Protein AF-A0AAD7EB25-F1 (afdb_monomer_lite)

Radius of gyration: 20.71 Å; chains: 1; bounding box: 50×37×52 Å

Sequence (176 aa):
MRVINDGCKFIPTRGLDHTDLDGDSQQRSQGEQLFDLFLPAEADTCPHATVRNRPDGHITGDLFEEVKPGSIEDHVLTSCADLVRNCVIVGHYKPGIVLFVEPVTAKDSPEDEGRFKTAILNRISAFNARLILHERIESALQIVSVPLPRTREKGNIRRKDEHSVALKEIYASFQI

pLDDT: mean 78.98, std 16.09, range [37.56, 97.44]

Secondary structure (DSSP, 8-state):
-----TT-EEEE-SS--GGGS-HHHHHHHTTPPEEEEEEETTSTTSPPTTT-SBTTEEEEEEEEE------HHHHHHHHTTTTEEEEEEE-TTSSS-EEEEEESS---SHHHHHHHHHHHHHHHHHHHTTS-GGG---SGGGEEE------SSTT----SSTTHHHHHHHHHHS--

Structure (mmCIF, N/CA/C/O backbone):
data_AF-A0AAD7EB25-F1
#
_entry.id   AF-A0AAD7EB25-F1
#
loop_
_atom_site.group_PDB
_atom_site.id
_atom_site.type_symbol
_atom_site.label_atom_id
_atom_site.label_alt_id
_atom_site.label_comp_id
_atom_site.label_asym_id
_atom_site.label_entity_id
_atom_site.label_seq_id
_atom_site.pdbx_PDB_ins_code
_atom_site.Cartn_x
_atom_site.Cartn_y
_atom_site.Cartn_z
_atom_site.occupancy
_atom_site.B_iso_or_equiv
_atom_site.auth_seq_id
_atom_site.auth_comp_id
_atom_site.auth_asym_id
_atom_site.auth_atom_id
_atom_site.pdbx_PDB_model_num
ATOM 1 N N . MET A 1 1 ? 2.103 4.552 -10.441 1.00 42.31 1 MET A N 1
ATOM 2 C CA . MET A 1 1 ? 3.218 4.679 -11.403 1.00 42.31 1 MET A CA 1
ATOM 3 C C . MET A 1 1 ? 3.060 3.644 -12.516 1.00 42.31 1 MET A C 1
ATOM 5 O O . MET A 1 1 ? 3.034 2.464 -12.212 1.00 42.31 1 MET A O 1
ATOM 9 N N . ARG A 1 2 ? 2.887 4.090 -13.768 1.00 37.56 2 ARG A N 1
ATOM 10 C CA . ARG A 1 2 ? 3.368 3.468 -15.023 1.00 37.56 2 ARG A CA 1
ATOM 11 C C . ARG A 1 2 ? 3.066 4.468 -16.144 1.00 37.56 2 ARG A C 1
ATOM 13 O O . ARG A 1 2 ? 1.968 4.487 -16.684 1.00 37.56 2 ARG A O 1
ATOM 20 N N . VAL A 1 3 ? 4.042 5.307 -16.468 1.00 40.22 3 VAL A N 1
ATOM 21 C CA . VAL A 1 3 ? 4.197 5.792 -17.841 1.00 40.22 3 VAL A CA 1
ATOM 22 C C . VAL A 1 3 ? 5.630 5.461 -18.202 1.00 40.22 3 VAL A C 1
ATOM 24 O O . VAL A 1 3 ? 6.555 6.194 -17.875 1.00 40.22 3 VAL A O 1
ATOM 27 N N . ILE A 1 4 ? 5.804 4.274 -18.771 1.00 55.69 4 ILE A N 1
ATOM 28 C CA . ILE A 1 4 ? 7.016 3.957 -19.506 1.00 55.69 4 ILE A CA 1
ATOM 29 C C . ILE A 1 4 ? 6.758 4.531 -20.897 1.00 55.69 4 ILE A C 1
ATOM 31 O O . ILE A 1 4 ? 6.033 3.924 -21.684 1.00 55.69 4 ILE A O 1
ATOM 35 N N . ASN A 1 5 ? 7.221 5.755 -21.134 1.00 63.47 5 ASN A N 1
ATOM 36 C CA . ASN A 1 5 ? 7.160 6.368 -22.456 1.00 63.47 5 ASN A CA 1
ATOM 37 C C . ASN A 1 5 ? 8.422 5.998 -23.254 1.00 63.47 5 ASN A C 1
ATOM 39 O O . ASN A 1 5 ? 9.403 5.502 -22.696 1.00 63.47 5 ASN A O 1
ATOM 43 N N . ASP A 1 6 ? 8.369 6.207 -24.567 1.00 72.94 6 ASP A N 1
ATOM 44 C CA . ASP A 1 6 ? 9.531 6.165 -25.470 1.00 72.94 6 ASP A CA 1
ATOM 45 C C . ASP A 1 6 ? 10.150 4.774 -25.703 1.00 72.94 6 ASP A C 1
ATOM 47 O O . ASP A 1 6 ? 11.320 4.641 -26.044 1.00 72.94 6 ASP A O 1
ATOM 51 N N . GLY A 1 7 ? 9.361 3.703 -25.544 1.00 78.69 7 GLY A N 1
ATOM 52 C CA . GLY A 1 7 ? 9.783 2.337 -25.892 1.00 78.69 7 GLY A CA 1
ATOM 53 C C . GLY A 1 7 ? 10.719 1.668 -24.878 1.00 78.69 7 GLY A C 1
ATOM 54 O O . GLY A 1 7 ? 11.212 0.565 -25.134 1.00 78.69 7 GLY A O 1
ATOM 55 N N . CYS A 1 8 ? 10.940 2.300 -23.722 1.00 87.81 8 CYS A N 1
ATOM 56 C CA . CYS A 1 8 ? 11.622 1.673 -22.593 1.00 87.81 8 CYS A CA 1
ATOM 57 C C . CYS A 1 8 ? 10.872 0.399 -22.158 1.00 87.81 8 CYS A C 1
ATOM 59 O O . CYS A 1 8 ? 9.650 0.295 -22.298 1.00 87.81 8 CYS A O 1
ATOM 61 N N . LYS A 1 9 ? 11.590 -0.606 -21.650 1.00 88.50 9 LYS A N 1
ATOM 62 C CA . LYS A 1 9 ? 10.977 -1.879 -21.233 1.00 88.50 9 LYS A CA 1
ATOM 63 C C . LYS A 1 9 ? 11.765 -2.556 -20.125 1.00 88.50 9 LYS A C 1
ATOM 65 O O . LYS A 1 9 ? 12.989 -2.504 -20.111 1.00 88.50 9 LYS A O 1
ATOM 70 N N . PHE A 1 10 ? 11.054 -3.260 -19.254 1.00 88.69 10 PHE A N 1
ATOM 71 C CA . PHE A 1 10 ? 11.666 -4.211 -18.337 1.00 88.69 10 PHE A CA 1
ATOM 72 C C . PHE A 1 10 ? 11.985 -5.505 -19.093 1.00 88.69 10 PHE A C 1
ATOM 74 O O . PHE A 1 10 ? 11.106 -6.083 -19.738 1.00 88.69 10 PHE A O 1
ATOM 81 N N . ILE A 1 11 ? 13.242 -5.940 -19.055 1.00 88.38 11 ILE A N 1
ATOM 82 C CA . ILE A 1 11 ? 13.703 -7.197 -19.653 1.00 88.38 11 ILE A CA 1
ATOM 83 C C . ILE A 1 11 ? 14.048 -8.192 -18.542 1.00 88.38 11 ILE A C 1
ATOM 85 O O . ILE A 1 11 ? 14.703 -7.800 -17.581 1.00 88.38 11 ILE A O 1
ATOM 89 N N . PRO A 1 12 ? 13.639 -9.470 -18.635 1.00 85.94 12 PRO A N 1
ATOM 90 C CA . PRO A 1 12 ? 14.031 -10.466 -17.645 1.00 85.94 12 PRO A CA 1
ATOM 91 C C . PRO A 1 12 ? 15.552 -10.598 -17.587 1.00 85.94 12 PRO A C 1
ATOM 93 O O . PRO A 1 12 ? 16.201 -10.762 -18.629 1.00 85.94 12 PRO A O 1
ATOM 96 N N . THR A 1 13 ? 16.121 -10.577 -16.386 1.00 79.94 13 THR A N 1
ATOM 97 C CA . THR A 1 13 ? 17.528 -10.925 -16.204 1.00 79.94 13 THR A CA 1
ATOM 98 C C . THR A 1 13 ? 17.667 -12.435 -16.383 1.00 79.94 13 THR A C 1
ATOM 100 O O . THR A 1 13 ? 17.026 -13.240 -15.707 1.00 79.94 13 THR A O 1
ATOM 103 N N . ARG A 1 14 ? 18.450 -12.863 -17.377 1.00 63.41 14 ARG A N 1
ATOM 104 C CA . ARG A 1 14 ? 18.730 -14.291 -17.569 1.00 63.41 14 ARG A CA 1
ATOM 105 C C . ARG A 1 14 ? 19.810 -14.708 -16.575 1.00 63.41 14 ARG A C 1
ATOM 107 O O . ARG A 1 14 ? 20.945 -14.275 -16.725 1.00 63.41 14 ARG A O 1
ATOM 114 N N . GLY A 1 15 ? 19.463 -15.582 -15.631 1.00 56.44 15 GLY A N 1
ATOM 115 C CA . GLY A 1 15 ? 20.445 -16.341 -14.851 1.00 56.44 15 GLY A CA 1
ATOM 116 C C . GLY A 1 15 ? 21.190 -15.558 -13.773 1.00 56.44 15 GLY A C 1
ATOM 117 O O . GLY A 1 15 ? 22.355 -15.855 -13.539 1.00 56.44 15 GLY A O 1
ATOM 118 N N . LEU A 1 16 ? 20.544 -14.588 -13.122 1.00 56.62 16 LEU A N 1
ATOM 119 C CA . LEU A 1 16 ? 21.055 -14.125 -11.833 1.00 56.62 16 LEU A CA 1
ATOM 120 C C . LEU A 1 16 ? 20.812 -15.218 -10.800 1.00 56.62 16 LEU A C 1
ATOM 122 O O . LEU A 1 16 ? 19.672 -15.647 -10.609 1.00 56.62 16 LEU A O 1
ATOM 126 N N . ASP A 1 17 ? 21.888 -15.680 -10.171 1.00 57.34 17 ASP A N 1
ATOM 127 C CA . ASP A 1 17 ? 21.773 -16.526 -8.998 1.00 57.34 17 ASP A CA 1
ATOM 128 C C . ASP A 1 17 ? 21.304 -15.642 -7.841 1.00 57.34 17 ASP A C 1
ATOM 130 O O . ASP A 1 17 ? 21.945 -14.645 -7.504 1.00 57.34 17 ASP A O 1
ATOM 134 N N . HIS A 1 18 ? 20.167 -15.979 -7.232 1.00 58.66 18 HIS A N 1
ATOM 135 C CA . HIS A 1 18 ? 19.672 -15.245 -6.069 1.00 58.66 18 HIS A CA 1
ATOM 136 C C . HIS A 1 18 ? 20.695 -15.261 -4.919 1.00 58.66 18 HIS A C 1
ATOM 138 O O . HIS A 1 18 ? 20.607 -14.414 -4.035 1.00 58.66 18 HIS A O 1
ATOM 144 N N . THR A 1 19 ? 21.686 -16.164 -4.937 1.00 57.75 19 THR A N 1
ATOM 145 C CA . THR A 1 19 ? 22.793 -16.177 -3.970 1.00 57.75 19 THR A CA 1
ATOM 146 C C . THR A 1 19 ? 23.747 -14.989 -4.081 1.00 57.75 19 THR A C 1
ATOM 148 O O . THR A 1 19 ? 24.424 -14.694 -3.100 1.00 57.75 19 THR A O 1
ATOM 151 N N . ASP A 1 20 ? 23.802 -14.305 -5.230 1.00 60.56 20 ASP A N 1
ATOM 152 C CA . ASP A 1 20 ? 24.644 -13.113 -5.425 1.00 60.56 20 ASP A CA 1
ATOM 153 C C . ASP A 1 20 ? 24.009 -11.842 -4.830 1.00 60.56 20 ASP A C 1
ATOM 155 O O . ASP A 1 20 ? 24.654 -10.796 -4.735 1.00 60.56 20 ASP A O 1
ATOM 159 N N . LEU A 1 21 ? 22.742 -11.924 -4.412 1.00 61.75 21 LEU A N 1
ATOM 160 C CA . LEU A 1 21 ? 22.049 -10.855 -3.699 1.00 61.75 21 LEU A CA 1
ATOM 161 C C . LEU A 1 21 ? 22.504 -10.808 -2.236 1.00 61.75 21 LEU A C 1
ATOM 163 O O . LEU A 1 21 ? 22.790 -11.841 -1.627 1.00 61.75 21 LEU A O 1
ATOM 167 N N . ASP A 1 22 ? 22.506 -9.618 -1.637 1.00 63.06 22 ASP A N 1
ATOM 168 C CA . ASP A 1 22 ? 22.699 -9.498 -0.194 1.00 63.06 22 ASP A CA 1
ATOM 169 C C . ASP A 1 22 ? 21.523 -10.129 0.579 1.00 63.06 22 ASP A C 1
ATOM 171 O O . ASP A 1 22 ? 20.411 -10.292 0.068 1.00 63.06 22 ASP A O 1
ATOM 175 N N . GLY A 1 23 ? 21.771 -10.532 1.829 1.00 59.91 23 GLY A N 1
ATOM 176 C CA . GLY A 1 23 ? 20.799 -11.310 2.610 1.00 59.91 23 GLY A CA 1
ATOM 177 C C . GLY A 1 23 ? 19.439 -10.619 2.781 1.00 59.91 23 GLY A C 1
ATOM 178 O O . GLY A 1 23 ? 18.410 -11.292 2.803 1.00 59.91 23 GLY A O 1
ATOM 179 N N . ASP A 1 24 ? 19.417 -9.283 2.836 1.00 58.34 24 ASP A N 1
ATOM 180 C CA . ASP A 1 24 ? 18.177 -8.507 2.955 1.00 58.34 24 ASP A CA 1
ATOM 181 C C . ASP A 1 24 ? 17.375 -8.514 1.634 1.00 58.34 24 ASP A C 1
ATOM 183 O O . ASP A 1 24 ? 16.148 -8.647 1.650 1.00 58.34 24 ASP A O 1
ATOM 187 N N . SER A 1 25 ? 18.044 -8.474 0.474 1.00 61.97 25 SER A N 1
ATOM 188 C CA . SER A 1 25 ? 17.390 -8.583 -0.842 1.00 61.97 25 SER A CA 1
ATOM 189 C C . SER A 1 25 ? 16.938 -10.009 -1.166 1.00 61.97 25 SER A C 1
ATOM 191 O O . SER A 1 25 ? 15.892 -10.195 -1.793 1.00 61.97 25 SER A O 1
ATOM 193 N N . GLN A 1 26 ? 17.659 -11.035 -0.701 1.00 59.09 26 GLN A N 1
ATOM 194 C CA . GLN A 1 26 ? 17.219 -12.434 -0.814 1.00 59.09 26 GLN A CA 1
ATOM 195 C C . GLN A 1 26 ? 15.891 -12.663 -0.087 1.00 59.09 26 GLN A C 1
ATOM 197 O O . GLN A 1 26 ? 14.973 -13.283 -0.622 1.00 59.09 26 GLN A O 1
ATOM 202 N N . GLN A 1 27 ? 15.766 -12.117 1.124 1.00 59.47 27 GLN A N 1
ATOM 203 C CA . GLN A 1 27 ? 14.573 -12.286 1.947 1.00 59.47 27 GLN A CA 1
ATOM 204 C C . GLN A 1 27 ? 13.361 -11.523 1.388 1.00 59.47 27 GLN A C 1
ATOM 206 O O . GLN A 1 27 ? 12.226 -11.988 1.518 1.00 59.47 27 GLN A O 1
ATOM 211 N N . ARG A 1 28 ? 13.593 -10.379 0.731 1.00 58.19 28 ARG A N 1
ATOM 212 C CA . ARG A 1 28 ? 12.542 -9.584 0.075 1.00 58.19 28 ARG A CA 1
ATOM 213 C C . ARG A 1 28 ? 12.082 -10.175 -1.254 1.00 58.19 28 ARG A C 1
ATOM 215 O O . ARG A 1 28 ? 10.879 -10.189 -1.492 1.00 58.19 28 ARG A O 1
ATOM 222 N N . SER A 1 29 ? 13.008 -10.690 -2.063 1.00 57.12 29 SER A N 1
ATOM 223 C CA . SER A 1 29 ? 12.712 -11.135 -3.431 1.00 57.12 29 SER A CA 1
ATOM 224 C C . SER A 1 29 ? 11.955 -12.460 -3.523 1.00 57.12 29 SER A C 1
ATOM 226 O O . SER A 1 29 ? 11.485 -12.779 -4.603 1.00 57.12 29 SER A O 1
ATOM 228 N N . GLN A 1 30 ? 11.826 -13.248 -2.442 1.00 59.06 30 GLN A N 1
ATOM 229 C CA . GLN A 1 30 ? 11.100 -14.540 -2.382 1.00 59.06 30 GLN A CA 1
ATOM 230 C C . GLN A 1 30 ? 11.317 -15.507 -3.578 1.00 59.06 30 GLN A C 1
ATOM 232 O O . GLN A 1 30 ? 10.514 -16.415 -3.787 1.00 59.06 30 GLN A O 1
ATOM 237 N N . GLY A 1 31 ? 12.392 -15.352 -4.361 1.00 57.91 31 GLY A N 1
ATOM 238 C CA . GLY A 1 31 ? 12.603 -16.096 -5.609 1.00 57.91 31 GLY A CA 1
ATOM 239 C C . GLY A 1 31 ? 11.710 -15.672 -6.789 1.00 57.91 31 GLY A C 1
ATOM 240 O O . GLY A 1 31 ? 11.470 -16.479 -7.687 1.00 57.91 31 GLY A O 1
ATOM 241 N N . GLU A 1 32 ? 11.175 -14.448 -6.799 1.00 67.06 32 GLU A N 1
ATOM 242 C CA . GLU A 1 32 ? 10.438 -13.882 -7.933 1.00 67.06 32 GLU A CA 1
ATOM 243 C C . GLU A 1 32 ? 11.386 -13.464 -9.079 1.00 67.06 32 GLU A C 1
ATOM 245 O O . GLU A 1 32 ? 12.568 -13.177 -8.879 1.00 67.06 32 GLU A O 1
ATOM 250 N N . GLN A 1 33 ? 10.865 -13.450 -10.313 1.00 77.75 33 GLN A N 1
ATOM 251 C CA . GLN A 1 33 ? 11.625 -13.067 -11.508 1.00 77.75 33 GLN A CA 1
ATOM 252 C C . GLN A 1 33 ? 12.100 -11.612 -11.396 1.00 77.75 33 GLN A C 1
ATOM 254 O O . GLN A 1 33 ? 11.286 -10.694 -11.295 1.00 77.75 33 GLN A O 1
ATOM 259 N N . LEU A 1 34 ? 13.415 -11.409 -11.497 1.00 81.69 34 LEU A N 1
ATOM 260 C CA . LEU A 1 34 ? 14.022 -10.083 -11.578 1.00 81.69 34 LEU A CA 1
ATOM 261 C C . LEU A 1 34 ? 14.077 -9.576 -13.025 1.00 81.69 34 LEU A C 1
ATOM 263 O O . LEU A 1 34 ? 14.174 -10.342 -13.990 1.00 81.69 34 LEU A O 1
ATOM 267 N N . PHE A 1 35 ? 14.037 -8.263 -13.171 1.00 85.50 35 PHE A N 1
ATOM 268 C CA . PHE A 1 35 ? 14.056 -7.539 -14.430 1.00 85.50 35 PHE A CA 1
ATOM 269 C C . PHE A 1 35 ? 15.111 -6.435 -14.383 1.00 85.50 35 PHE A C 1
ATOM 271 O O . PHE A 1 35 ? 15.443 -5.937 -13.317 1.00 85.50 35 PHE A O 1
ATOM 278 N N . ASP A 1 36 ? 15.600 -6.021 -15.543 1.00 89.19 36 ASP A N 1
ATOM 279 C CA . ASP A 1 36 ? 16.438 -4.831 -15.715 1.00 89.19 36 ASP A CA 1
ATOM 280 C C . ASP A 1 36 ? 15.710 -3.843 -16.634 1.00 89.19 36 ASP A C 1
ATOM 282 O O . ASP A 1 36 ? 14.868 -4.247 -17.448 1.00 89.19 36 ASP A O 1
ATOM 286 N N . LEU A 1 37 ? 16.007 -2.551 -16.520 1.00 90.31 37 LEU A N 1
ATOM 287 C CA . LEU A 1 37 ? 15.414 -1.525 -17.367 1.00 90.31 37 LEU A CA 1
ATOM 288 C C . LEU A 1 37 ? 16.253 -1.333 -18.635 1.00 90.31 37 LEU A C 1
ATOM 290 O O . LEU A 1 37 ? 17.416 -0.933 -18.603 1.00 90.31 37 LEU A O 1
ATOM 294 N N . PHE A 1 38 ? 15.628 -1.580 -19.782 1.00 91.38 38 PHE A N 1
ATOM 295 C CA . PHE A 1 38 ? 16.181 -1.266 -21.091 1.00 91.38 38 PHE A CA 1
ATOM 296 C C . PHE A 1 38 ? 15.676 0.092 -21.585 1.00 91.38 38 PHE A C 1
ATOM 298 O O . PHE A 1 38 ? 14.466 0.306 -21.710 1.00 91.38 38 PHE A O 1
ATOM 305 N N . LEU A 1 39 ? 16.623 0.960 -21.935 1.00 92.31 39 LEU A N 1
ATOM 306 C CA . LEU A 1 39 ? 16.424 2.269 -22.548 1.00 92.31 39 LEU A CA 1
ATOM 307 C C . LEU A 1 39 ? 16.828 2.183 -24.034 1.00 92.31 39 LEU A C 1
ATOM 309 O O . LEU A 1 39 ? 18.024 2.036 -24.308 1.00 92.31 39 LEU A O 1
ATOM 313 N N . PRO A 1 40 ? 15.896 2.241 -25.005 1.00 92.44 40 PRO A N 1
ATOM 314 C CA . PRO A 1 40 ? 16.241 2.149 -26.424 1.00 92.44 40 PRO A CA 1
ATOM 315 C C . PRO A 1 40 ? 17.101 3.334 -26.863 1.00 92.44 40 PRO A C 1
ATOM 317 O O . PRO A 1 40 ? 17.045 4.407 -26.269 1.00 92.44 40 PRO A O 1
ATOM 320 N N . ALA A 1 41 ? 17.907 3.143 -27.905 1.00 92.75 41 ALA A N 1
ATOM 321 C CA . ALA A 1 41 ? 18.841 4.145 -28.415 1.00 92.75 41 ALA A CA 1
ATOM 322 C C . ALA A 1 41 ? 18.183 5.490 -28.782 1.00 92.75 41 ALA A C 1
ATOM 324 O O . ALA A 1 41 ? 18.851 6.529 -28.737 1.00 92.75 41 ALA A O 1
ATOM 325 N N . GLU A 1 42 ? 16.906 5.439 -29.145 1.00 90.75 42 GLU A N 1
ATOM 326 C CA . GLU A 1 42 ? 16.060 6.539 -29.590 1.00 90.75 42 GLU A CA 1
ATOM 327 C C . GLU A 1 42 ? 15.311 7.230 -28.444 1.00 90.75 42 GLU A C 1
ATOM 329 O O . GLU A 1 42 ? 14.710 8.274 -28.677 1.00 90.75 42 GLU A O 1
ATOM 334 N N . ALA A 1 43 ? 15.321 6.675 -27.225 1.00 88.94 43 ALA A N 1
ATOM 335 C CA . ALA A 1 43 ? 14.692 7.333 -26.082 1.00 88.94 43 ALA A CA 1
ATOM 336 C C . ALA A 1 43 ? 15.489 8.575 -25.666 1.00 88.94 43 ALA A C 1
ATOM 338 O O . ALA A 1 43 ? 16.716 8.524 -25.546 1.00 88.94 43 ALA A O 1
ATOM 339 N N . ASP A 1 44 ? 14.776 9.654 -25.338 1.00 86.00 44 ASP A N 1
ATOM 340 C CA . ASP A 1 44 ? 15.359 10.916 -24.862 1.00 86.00 44 ASP A CA 1
ATOM 341 C C . ASP A 1 44 ? 16.194 10.735 -23.582 1.00 86.00 44 ASP A C 1
ATOM 343 O O . ASP A 1 44 ? 17.131 11.485 -23.313 1.00 86.00 44 ASP A O 1
ATOM 347 N N . THR A 1 45 ? 15.866 9.714 -22.789 1.00 84.31 45 THR A N 1
ATOM 348 C CA . THR A 1 45 ? 16.549 9.363 -21.538 1.00 84.31 45 THR A CA 1
ATOM 349 C C . THR A 1 45 ? 17.710 8.386 -21.728 1.00 84.31 45 THR A C 1
ATOM 351 O O . THR A 1 45 ? 18.386 8.046 -20.756 1.00 84.31 45 THR A O 1
ATOM 354 N N . CYS A 1 46 ? 17.970 7.918 -22.954 1.00 89.88 46 CYS A N 1
ATOM 355 C CA . CYS A 1 46 ? 19.038 6.963 -23.207 1.00 89.88 46 CYS A CA 1
ATOM 356 C C . CYS A 1 46 ? 20.415 7.645 -23.108 1.00 89.88 46 CYS A C 1
ATOM 358 O O . CYS A 1 46 ? 20.643 8.652 -23.787 1.00 89.88 46 CYS A O 1
ATOM 360 N N . PRO A 1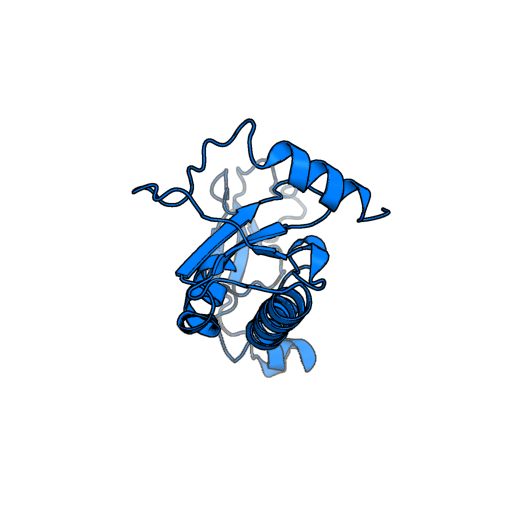 47 ? 21.372 7.095 -22.331 1.00 91.69 47 PRO A N 1
ATOM 361 C CA . PRO A 1 47 ? 22.724 7.642 -22.211 1.00 91.69 47 PRO A CA 1
ATOM 362 C C . PRO A 1 47 ? 23.399 7.872 -23.569 1.00 91.69 47 PRO A C 1
ATOM 364 O O . PRO A 1 47 ? 23.047 7.232 -24.556 1.00 91.69 47 PRO A O 1
ATOM 367 N N . HIS A 1 48 ? 24.401 8.750 -23.647 1.00 92.75 48 HIS A N 1
ATOM 368 C CA . HIS A 1 48 ? 25.111 9.008 -24.907 1.00 92.75 48 HIS A CA 1
ATOM 369 C C . HIS A 1 48 ? 25.746 7.727 -25.485 1.00 92.75 48 HIS A C 1
ATOM 371 O O . HIS A 1 48 ? 26.201 6.864 -24.736 1.00 92.75 48 HIS A O 1
ATOM 377 N N . ALA A 1 49 ? 25.841 7.618 -26.815 1.00 91.62 49 ALA A N 1
ATOM 378 C CA . ALA A 1 49 ? 26.303 6.410 -27.512 1.00 91.62 49 ALA A CA 1
ATOM 379 C C . ALA A 1 49 ? 27.663 5.865 -27.027 1.00 91.62 49 ALA A C 1
ATOM 381 O O . ALA A 1 49 ? 27.899 4.665 -27.082 1.00 91.62 49 ALA A O 1
ATOM 382 N N . THR A 1 50 ? 28.539 6.726 -26.505 1.00 93.44 50 THR A N 1
ATOM 383 C CA . THR A 1 50 ? 29.860 6.352 -25.965 1.00 93.44 50 THR A CA 1
ATOM 384 C C . THR A 1 50 ? 29.815 5.623 -24.622 1.00 93.44 50 THR A C 1
ATOM 386 O O . THR A 1 50 ? 30.806 5.009 -24.246 1.00 93.44 50 THR A O 1
ATOM 389 N N . VAL A 1 51 ? 28.710 5.723 -23.882 1.00 91.81 51 VAL A N 1
ATOM 390 C CA . VAL A 1 51 ? 28.521 5.088 -22.563 1.00 91.81 51 VAL A CA 1
ATOM 391 C C . VAL A 1 51 ? 27.410 4.033 -22.580 1.00 91.81 51 VAL A C 1
ATOM 393 O O . VAL A 1 51 ? 27.114 3.411 -21.560 1.00 91.81 51 VAL A O 1
ATOM 396 N N . ARG A 1 52 ? 26.785 3.802 -23.742 1.00 92.19 52 ARG A N 1
ATOM 397 C CA . ARG A 1 52 ? 25.829 2.710 -23.927 1.00 92.19 52 ARG A CA 1
ATOM 398 C C . ARG A 1 52 ? 26.559 1.373 -23.848 1.00 92.19 52 ARG A C 1
ATOM 400 O O . ARG A 1 52 ? 27.618 1.203 -24.442 1.00 92.19 52 ARG A O 1
ATOM 407 N N . ASN A 1 53 ? 25.969 0.407 -23.150 1.00 91.88 53 ASN A N 1
ATOM 408 C CA . ASN A 1 53 ? 26.496 -0.957 -23.097 1.00 91.88 53 ASN A CA 1
ATOM 409 C C . ASN A 1 53 ? 25.973 -1.828 -24.250 1.00 91.88 53 ASN A C 1
ATOM 411 O O . ASN A 1 53 ? 26.332 -3.002 -24.340 1.00 91.88 53 ASN A O 1
ATOM 415 N N . ARG A 1 54 ? 25.137 -1.268 -25.139 1.00 89.75 54 ARG A N 1
ATOM 416 C CA . ARG A 1 54 ? 24.611 -1.951 -26.319 1.00 89.75 54 ARG A CA 1
ATOM 417 C C . ARG A 1 54 ? 24.472 -1.008 -27.523 1.00 89.75 54 ARG A C 1
ATOM 419 O O . ARG A 1 54 ? 24.328 0.201 -27.350 1.00 89.75 54 ARG A O 1
ATOM 426 N N . PRO A 1 55 ? 24.461 -1.545 -28.755 1.00 89.44 55 PRO A N 1
ATOM 427 C CA . PRO A 1 55 ? 24.217 -0.747 -29.958 1.00 89.44 55 PRO A CA 1
ATOM 428 C C . PRO A 1 55 ? 22.772 -0.237 -30.051 1.00 89.44 55 PRO A C 1
ATOM 430 O O . PRO A 1 55 ? 22.533 0.854 -30.554 1.00 89.44 55 PRO A O 1
ATOM 433 N N . ASP A 1 56 ? 21.818 -1.037 -29.567 1.00 92.06 56 ASP A N 1
ATOM 434 C CA . ASP A 1 56 ? 20.374 -0.790 -29.632 1.00 92.06 56 ASP A CA 1
ATOM 435 C C . ASP A 1 56 ? 19.837 0.012 -28.435 1.00 92.06 56 ASP A C 1
ATOM 437 O O . ASP A 1 56 ? 18.644 0.303 -28.376 1.00 92.06 56 ASP A O 1
ATOM 441 N N . GLY A 1 57 ? 20.692 0.384 -27.480 1.00 93.00 57 GLY A N 1
ATOM 442 C CA . GLY A 1 57 ? 20.272 1.108 -26.287 1.00 93.00 57 GLY A CA 1
ATOM 443 C C . GLY A 1 57 ? 21.193 0.895 -25.095 1.00 93.00 57 GLY A C 1
ATOM 444 O O . GLY A 1 57 ? 22.386 0.636 -25.237 1.00 93.00 57 GLY A O 1
ATOM 445 N N . HIS A 1 58 ? 20.632 1.009 -23.901 1.00 93.25 58 HIS A N 1
ATOM 446 C CA . HIS A 1 58 ? 21.346 0.829 -22.648 1.00 93.25 58 HIS A CA 1
ATOM 447 C C . HIS A 1 58 ? 20.519 -0.019 -21.686 1.00 93.25 58 HIS A C 1
ATOM 449 O O . HIS A 1 58 ? 19.311 0.167 -21.566 1.00 93.25 58 HIS A O 1
ATOM 455 N N . ILE A 1 59 ? 21.176 -0.950 -21.009 1.00 90.88 59 ILE A N 1
ATOM 456 C CA . ILE A 1 59 ? 20.625 -1.669 -19.860 1.00 90.88 59 ILE A CA 1
ATOM 457 C C . ILE A 1 59 ? 21.180 -1.006 -18.605 1.00 90.88 59 ILE A C 1
ATOM 459 O O . ILE A 1 59 ? 22.396 -0.850 -18.512 1.00 90.88 59 ILE A O 1
ATOM 463 N N . THR A 1 60 ? 20.318 -0.608 -17.675 1.00 89.31 60 THR A N 1
ATOM 464 C CA . THR A 1 60 ? 20.728 0.157 -16.489 1.00 89.31 60 THR A CA 1
ATOM 465 C C . THR A 1 60 ? 21.656 -0.613 -15.554 1.00 89.31 60 THR A C 1
ATOM 467 O O . THR A 1 60 ? 22.526 -0.007 -14.936 1.00 89.31 60 THR A O 1
ATOM 470 N N . GLY A 1 61 ? 21.506 -1.940 -15.475 1.00 85.75 61 GLY A N 1
ATOM 471 C CA . GLY A 1 61 ? 22.191 -2.757 -14.474 1.00 85.75 61 GLY A CA 1
ATOM 472 C C . GLY A 1 61 ? 21.514 -2.708 -13.100 1.00 85.75 61 GLY A C 1
ATOM 473 O O . GLY A 1 61 ? 21.978 -3.371 -12.175 1.00 85.75 61 GLY A O 1
ATOM 474 N N . ASP A 1 62 ? 20.423 -1.949 -12.970 1.00 83.50 62 ASP A N 1
ATOM 475 C CA . ASP A 1 62 ? 19.569 -1.922 -11.791 1.00 83.50 62 ASP A CA 1
ATOM 476 C C . ASP A 1 62 ? 18.582 -3.095 -11.847 1.00 83.50 62 ASP A C 1
ATOM 478 O O . ASP A 1 62 ? 17.938 -3.349 -12.870 1.00 83.50 62 ASP A O 1
ATOM 482 N N . LEU A 1 63 ? 18.445 -3.809 -10.730 1.00 83.44 63 LEU A N 1
ATOM 483 C CA . LEU A 1 63 ? 17.554 -4.960 -10.621 1.00 83.44 63 LEU A CA 1
ATOM 484 C C . LEU A 1 63 ? 16.197 -4.547 -10.055 1.00 83.44 63 LEU A C 1
ATOM 486 O O . LEU A 1 63 ? 16.102 -3.946 -8.986 1.00 83.44 63 LEU A O 1
ATOM 490 N N . PHE A 1 64 ? 15.141 -4.929 -10.762 1.00 80.44 64 PHE A N 1
ATOM 491 C CA . PHE A 1 64 ? 13.754 -4.645 -10.429 1.00 80.44 64 PHE A CA 1
ATOM 492 C C . PHE A 1 64 ? 12.968 -5.940 -10.242 1.00 80.44 64 PHE A C 1
ATOM 494 O O . PHE A 1 64 ? 13.092 -6.883 -11.015 1.00 80.44 64 PHE A O 1
ATOM 501 N N . GLU A 1 65 ? 12.101 -5.962 -9.244 1.00 76.75 65 GLU A N 1
ATOM 502 C CA . GLU A 1 65 ? 11.091 -7.000 -9.038 1.00 76.75 65 GLU A CA 1
ATOM 503 C C . GLU A 1 65 ? 9.759 -6.506 -9.612 1.00 76.75 65 GLU A C 1
ATOM 505 O O . GLU A 1 65 ? 9.372 -5.350 -9.394 1.00 76.75 65 GLU A O 1
ATOM 510 N N . GLU A 1 66 ? 9.025 -7.366 -10.325 1.00 71.50 66 GLU A N 1
ATOM 511 C CA . GLU A 1 66 ? 7.622 -7.063 -10.605 1.00 71.50 66 GLU A CA 1
ATOM 512 C C . GLU A 1 66 ? 6.804 -7.260 -9.330 1.00 71.50 66 GLU A C 1
ATOM 514 O O . GLU A 1 66 ? 6.322 -8.348 -9.028 1.00 71.50 66 GLU A O 1
ATOM 519 N N . VAL A 1 67 ? 6.586 -6.169 -8.601 1.00 65.75 67 VAL A N 1
ATOM 520 C CA . VAL A 1 67 ? 5.634 -6.185 -7.496 1.00 65.75 67 VAL A CA 1
ATOM 521 C C . VAL A 1 67 ? 4.238 -6.340 -8.093 1.00 65.75 67 VAL A C 1
ATOM 523 O O . VAL A 1 67 ? 3.744 -5.441 -8.785 1.00 65.75 67 VAL A O 1
ATOM 526 N N . LYS A 1 68 ? 3.593 -7.488 -7.838 1.00 55.75 68 LYS A N 1
ATOM 527 C CA . LYS A 1 68 ? 2.192 -7.709 -8.223 1.00 55.75 68 LYS A CA 1
ATOM 528 C C . LYS A 1 68 ? 1.364 -6.502 -7.772 1.00 55.75 68 LYS A C 1
ATOM 530 O O . LYS A 1 68 ? 1.420 -6.149 -6.592 1.00 55.75 68 LYS A O 1
ATOM 535 N N . PRO A 1 69 ? 0.584 -5.870 -8.663 1.00 45.59 69 PRO A N 1
ATOM 536 C CA . PRO A 1 69 ? -0.250 -4.745 -8.285 1.00 45.59 69 PRO A CA 1
ATOM 537 C C . PRO A 1 69 ? -1.369 -5.239 -7.366 1.00 45.59 69 PRO A C 1
ATOM 539 O O . PRO A 1 69 ? -2.416 -5.686 -7.821 1.00 45.59 69 PRO A O 1
ATOM 542 N N . GLY A 1 70 ? -1.144 -5.162 -6.062 1.00 58.72 70 GLY A N 1
ATOM 543 C CA . GLY A 1 70 ? -2.203 -4.870 -5.114 1.00 58.72 70 GLY A CA 1
ATOM 544 C C . GLY A 1 70 ? -2.060 -3.400 -4.781 1.00 58.72 70 GLY A C 1
ATOM 545 O O . GLY A 1 70 ? -1.023 -2.998 -4.253 1.00 58.72 70 GLY A O 1
ATOM 546 N N . SER A 1 71 ? -3.055 -2.572 -5.103 1.00 78.00 71 SER A N 1
ATOM 547 C CA . SER A 1 71 ? -3.086 -1.265 -4.453 1.00 78.00 71 SER A CA 1
ATOM 548 C C . SER A 1 71 ? -3.182 -1.497 -2.942 1.00 78.00 71 SER A C 1
ATOM 550 O O . SER A 1 71 ? -3.703 -2.519 -2.488 1.00 78.00 71 SER A O 1
ATOM 552 N N . ILE A 1 72 ? -2.699 -0.552 -2.137 1.00 85.69 72 ILE A N 1
ATOM 553 C CA . ILE A 1 72 ? -2.949 -0.591 -0.690 1.00 85.69 72 ILE A CA 1
ATOM 554 C C . ILE A 1 72 ? -4.463 -0.741 -0.432 1.00 85.69 72 ILE A C 1
ATOM 556 O O . ILE A 1 72 ? -4.851 -1.419 0.509 1.00 85.69 72 ILE A O 1
ATOM 560 N N . GLU A 1 73 ? -5.318 -0.186 -1.301 1.00 88.31 73 GLU A N 1
ATOM 561 C CA . GLU A 1 73 ? -6.770 -0.390 -1.257 1.00 88.31 73 GLU A CA 1
ATOM 562 C C . GLU A 1 73 ? -7.140 -1.874 -1.398 1.00 88.31 73 GLU A C 1
ATOM 564 O O . GLU A 1 73 ? -7.815 -2.410 -0.525 1.00 88.31 73 GLU A O 1
ATOM 569 N N . ASP A 1 74 ? -6.647 -2.566 -2.430 1.00 88.19 74 ASP A N 1
ATOM 570 C CA . ASP A 1 74 ? -6.908 -3.996 -2.639 1.00 88.19 74 ASP A CA 1
ATOM 571 C C . ASP A 1 74 ? -6.406 -4.830 -1.434 1.00 88.19 74 ASP A C 1
ATOM 573 O O . ASP A 1 74 ? -7.089 -5.752 -0.970 1.00 88.19 74 ASP A O 1
ATOM 577 N N . HIS A 1 75 ? -5.246 -4.475 -0.865 1.00 91.00 75 HIS A N 1
ATOM 578 C CA . HIS A 1 75 ? -4.708 -5.140 0.325 1.00 91.00 75 HIS A CA 1
ATOM 579 C C . HIS A 1 75 ? -5.548 -4.877 1.583 1.00 91.00 75 HIS A C 1
ATOM 581 O O . HIS A 1 75 ? -5.810 -5.807 2.348 1.00 91.00 75 HIS A O 1
ATOM 587 N N . VAL A 1 76 ? -6.009 -3.641 1.799 1.00 93.06 76 VAL A N 1
ATOM 588 C CA . VAL A 1 76 ? -6.910 -3.279 2.906 1.00 93.06 76 VAL A CA 1
ATOM 589 C C . VAL A 1 76 ? -8.232 -4.029 2.768 1.00 93.06 76 VAL A C 1
ATOM 591 O O . VAL A 1 76 ? -8.670 -4.657 3.726 1.00 93.06 76 VAL A O 1
ATOM 594 N N . LEU A 1 77 ? -8.843 -4.033 1.581 1.00 91.94 77 LEU A N 1
ATOM 595 C CA . LEU A 1 77 ? -10.113 -4.724 1.339 1.00 91.94 77 LEU A CA 1
ATOM 596 C C . LEU A 1 77 ? -10.007 -6.236 1.560 1.00 91.94 77 LEU A C 1
ATOM 598 O O . LEU A 1 77 ? -10.976 -6.857 1.983 1.00 91.94 77 LEU A O 1
ATOM 602 N N . THR A 1 78 ? -8.834 -6.822 1.319 1.00 92.31 78 THR A N 1
ATOM 603 C CA . THR A 1 78 ? -8.599 -8.254 1.541 1.00 92.31 78 THR A CA 1
ATOM 604 C C . THR A 1 78 ? -8.289 -8.566 3.008 1.00 92.31 78 THR A C 1
ATOM 606 O O . THR A 1 78 ? -8.925 -9.426 3.611 1.00 92.31 78 THR A O 1
ATOM 609 N N . SER A 1 79 ? -7.319 -7.871 3.608 1.00 93.94 79 SER A N 1
ATOM 610 C CA . SER A 1 79 ? -6.836 -8.143 4.976 1.00 93.94 79 SER A CA 1
ATOM 611 C C . SER A 1 79 ? -7.784 -7.645 6.072 1.00 93.94 79 SER A C 1
ATOM 613 O O . SER A 1 79 ? -7.750 -8.130 7.206 1.00 93.94 79 SER A O 1
ATOM 615 N N . CYS A 1 80 ? -8.636 -6.672 5.749 1.00 96.25 80 CYS A N 1
ATOM 616 C CA . CYS A 1 80 ? -9.544 -6.012 6.680 1.00 96.25 80 CYS A CA 1
ATOM 617 C C . CYS A 1 80 ? -11.016 -6.167 6.272 1.00 96.25 80 CYS A C 1
ATOM 619 O O . CYS A 1 80 ? -11.820 -5.332 6.666 1.00 96.25 80 CYS A O 1
ATOM 621 N N . ALA A 1 81 ? -11.392 -7.201 5.513 1.00 95.06 81 ALA A N 1
ATOM 622 C CA . ALA A 1 81 ? -12.749 -7.376 4.971 1.00 95.06 81 ALA A CA 1
ATOM 623 C C . ALA A 1 81 ? -13.879 -7.385 6.029 1.00 95.06 81 ALA A C 1
ATOM 625 O O . ALA A 1 81 ? -15.009 -6.988 5.754 1.00 95.06 81 ALA A O 1
ATOM 626 N N . ASP A 1 82 ? -13.586 -7.827 7.253 1.00 96.44 82 ASP A N 1
ATOM 627 C CA . ASP A 1 82 ? -14.488 -7.803 8.415 1.00 96.44 82 ASP A CA 1
ATOM 628 C C . ASP A 1 82 ? -14.592 -6.421 9.082 1.00 96.44 82 ASP A C 1
ATOM 630 O O . ASP A 1 82 ? -15.556 -6.145 9.795 1.00 96.44 82 ASP A O 1
ATOM 634 N N . LEU A 1 83 ? -13.619 -5.540 8.846 1.00 96.75 83 LEU A N 1
ATOM 635 C CA . LEU A 1 83 ? -13.544 -4.203 9.434 1.00 96.75 83 LEU A CA 1
ATOM 636 C C . LEU A 1 83 ? -13.962 -3.114 8.441 1.00 96.75 83 LEU A C 1
ATOM 638 O O . LEU A 1 83 ? -14.659 -2.170 8.816 1.00 96.75 83 LEU A O 1
ATOM 642 N N . VAL A 1 84 ? -13.542 -3.241 7.184 1.00 95.75 84 VAL A N 1
ATOM 643 C CA . VAL A 1 84 ? -13.612 -2.230 6.130 1.00 95.75 84 VAL A CA 1
ATOM 644 C C . VAL A 1 84 ? -14.469 -2.756 4.986 1.00 95.75 84 VAL A C 1
ATOM 646 O O . VAL A 1 84 ? -14.152 -3.757 4.353 1.00 95.75 84 VAL A O 1
ATOM 649 N N . ARG A 1 85 ? -15.562 -2.049 4.707 1.00 93.31 85 ARG A N 1
ATOM 650 C CA . ARG A 1 85 ? -16.480 -2.341 3.605 1.00 93.31 85 ARG A CA 1
ATOM 651 C C . ARG A 1 85 ? -15.95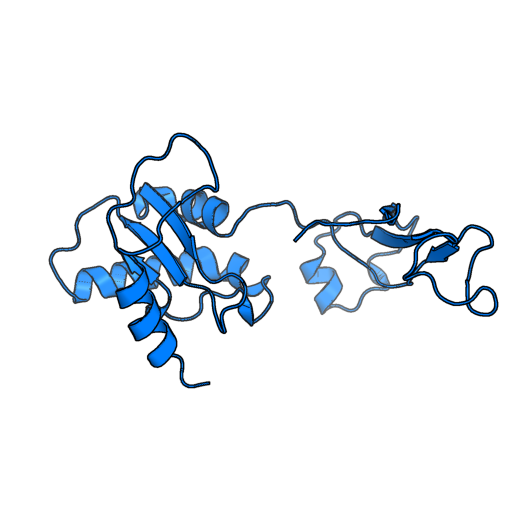4 -1.813 2.275 1.00 93.31 85 ARG A C 1
ATOM 653 O O . ARG A 1 85 ? -16.158 -2.443 1.243 1.00 93.31 85 ARG A O 1
ATOM 660 N N . ASN A 1 86 ? -15.343 -0.632 2.303 1.00 91.12 86 ASN A N 1
ATOM 661 C CA . ASN A 1 86 ? -14.772 0.030 1.138 1.00 91.12 86 ASN A CA 1
ATOM 662 C C . ASN A 1 86 ? -13.640 0.972 1.572 1.00 91.12 86 ASN A C 1
ATOM 664 O O . ASN A 1 86 ? -13.622 1.416 2.720 1.00 91.12 86 ASN A O 1
ATOM 668 N N . CYS A 1 87 ? -12.715 1.316 0.680 1.00 91.31 87 CYS A N 1
ATOM 669 C CA . CYS A 1 87 ? -11.677 2.300 0.974 1.00 91.31 87 CYS A CA 1
ATOM 670 C C . CYS A 1 87 ? -11.212 3.049 -0.278 1.00 91.31 87 CYS A C 1
ATOM 672 O O . CYS A 1 87 ? -11.450 2.622 -1.406 1.00 91.31 87 CYS A O 1
ATOM 674 N N . VAL A 1 88 ? -10.575 4.198 -0.067 1.00 87.12 88 VAL A N 1
ATOM 675 C CA . VAL A 1 88 ? -9.869 4.943 -1.112 1.00 87.12 88 VAL A CA 1
ATOM 676 C C . VAL A 1 88 ? -8.634 5.613 -0.528 1.00 87.12 88 VAL A C 1
ATOM 678 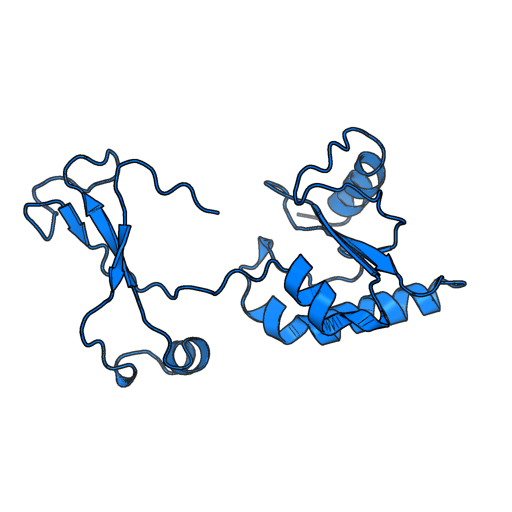O O . VAL A 1 88 ? -8.674 6.148 0.582 1.00 87.12 88 VAL A O 1
ATOM 681 N N . ILE A 1 89 ? -7.555 5.643 -1.299 1.00 86.44 89 ILE A N 1
ATOM 682 C CA . ILE A 1 89 ? -6.370 6.435 -0.995 1.00 86.44 89 ILE A CA 1
ATOM 683 C C . ILE A 1 89 ? -6.386 7.778 -1.707 1.00 86.44 89 ILE A C 1
ATOM 685 O O . ILE A 1 89 ? -6.669 7.898 -2.897 1.00 86.44 89 ILE A O 1
ATOM 689 N N . VAL A 1 90 ? -6.019 8.809 -0.954 1.00 83.19 90 VAL A N 1
ATOM 690 C CA . VAL A 1 90 ? -5.792 10.163 -1.451 1.00 83.19 90 VAL A CA 1
ATOM 691 C C . VAL A 1 90 ? -4.389 10.605 -1.046 1.00 83.19 90 VAL A C 1
ATOM 693 O O . VAL A 1 90 ? -3.861 10.163 -0.031 1.00 83.19 90 VAL A O 1
ATOM 696 N N . GLY A 1 91 ? -3.777 11.490 -1.832 1.00 74.12 91 GLY A N 1
ATOM 697 C CA . GLY A 1 91 ? -2.470 12.067 -1.494 1.00 74.12 91 GLY A CA 1
ATOM 698 C C . GLY A 1 91 ? -1.435 12.034 -2.608 1.00 74.12 91 GLY A C 1
ATOM 699 O O . GLY A 1 91 ? -0.245 12.143 -2.339 1.00 74.12 91 GLY A O 1
ATOM 700 N N . HIS A 1 92 ? -1.858 11.916 -3.867 1.00 65.06 92 HIS A N 1
ATOM 701 C CA . HIS A 1 92 ? -0.938 12.059 -4.991 1.00 65.06 92 HIS A CA 1
ATOM 702 C C . HIS A 1 92 ? -0.277 13.453 -4.968 1.00 65.06 92 HIS A C 1
ATOM 704 O O . HIS A 1 92 ? -0.980 14.465 -4.904 1.00 65.06 92 HIS A O 1
ATOM 710 N N . TYR A 1 93 ? 1.062 13.499 -4.989 1.00 63.56 93 TYR A N 1
ATOM 711 C CA . TYR A 1 93 ? 1.881 14.711 -4.793 1.00 63.56 93 TYR A CA 1
ATOM 712 C C . TYR A 1 93 ? 1.666 15.434 -3.453 1.00 63.56 93 TYR A C 1
ATOM 714 O O . TYR A 1 93 ? 1.797 16.658 -3.367 1.00 63.56 93 TYR A O 1
ATOM 722 N N . LYS A 1 94 ? 1.302 14.698 -2.402 1.00 73.12 94 LYS A N 1
ATOM 723 C CA . LYS A 1 94 ? 1.230 15.225 -1.038 1.00 73.12 94 LYS A CA 1
ATOM 724 C C . LYS A 1 94 ? 2.359 14.652 -0.179 1.00 73.12 94 LYS A C 1
ATOM 726 O O . LYS A 1 94 ? 2.900 13.609 -0.532 1.00 73.12 94 LYS A O 1
ATOM 731 N N . PRO A 1 95 ? 2.706 15.311 0.942 1.00 69.56 95 PRO A N 1
ATOM 732 C CA . PRO A 1 95 ? 3.788 14.852 1.816 1.00 69.56 95 PRO A CA 1
ATOM 733 C C . PRO A 1 95 ? 3.543 13.470 2.447 1.00 69.56 95 PRO A C 1
ATOM 735 O O . PRO A 1 95 ? 4.478 12.833 2.914 1.00 69.56 95 PRO A O 1
ATOM 738 N N . GLY A 1 96 ? 2.294 12.997 2.431 1.00 76.44 96 GLY A N 1
ATOM 739 C CA . GLY A 1 96 ? 1.920 11.638 2.798 1.00 76.44 96 GLY A CA 1
ATOM 740 C C . GLY A 1 96 ? 0.565 11.251 2.207 1.00 76.44 96 GLY A C 1
ATOM 741 O O . GLY A 1 96 ? -0.220 12.104 1.766 1.00 76.44 96 GLY A O 1
ATOM 742 N N . ILE A 1 97 ? 0.283 9.953 2.206 1.00 86.38 97 ILE A N 1
ATOM 743 C CA . ILE A 1 97 ? -1.019 9.423 1.798 1.00 86.38 97 ILE A CA 1
ATOM 744 C C . ILE A 1 97 ? -2.012 9.398 2.965 1.00 86.38 97 ILE A C 1
ATOM 746 O O . ILE A 1 97 ? -1.630 9.304 4.133 1.00 86.38 97 ILE A O 1
ATOM 750 N N . VAL A 1 98 ? -3.297 9.471 2.630 1.00 88.69 98 VAL A N 1
ATOM 751 C CA . VAL A 1 98 ? -4.428 9.384 3.556 1.00 88.69 98 VAL A CA 1
ATOM 752 C C . VAL A 1 98 ? -5.384 8.312 3.044 1.00 88.69 98 VAL A C 1
ATOM 754 O O . VAL A 1 98 ? -5.829 8.357 1.895 1.00 88.69 98 VAL A O 1
ATOM 757 N N . LEU A 1 99 ? -5.701 7.348 3.901 1.00 91.69 99 LEU A N 1
ATOM 758 C CA . LEU A 1 99 ? -6.628 6.257 3.647 1.00 91.69 99 LEU A CA 1
ATOM 759 C C . LEU A 1 99 ? -8.003 6.612 4.210 1.00 91.69 99 LEU A C 1
ATOM 761 O O . LEU A 1 99 ? -8.207 6.658 5.423 1.00 91.69 99 LEU A O 1
ATOM 765 N N . PHE A 1 100 ? -8.971 6.807 3.326 1.00 91.75 100 PHE A N 1
ATOM 766 C CA . PHE A 1 100 ? -10.370 6.877 3.720 1.00 91.75 100 PHE A CA 1
ATOM 767 C C . PHE A 1 100 ? -10.960 5.473 3.729 1.00 91.75 100 PHE A C 1
ATOM 769 O O . PHE A 1 100 ? -10.803 4.727 2.763 1.00 91.75 100 PHE A O 1
ATOM 776 N N . VAL A 1 101 ? -11.664 5.126 4.799 1.00 93.88 101 VAL A N 1
ATOM 777 C CA . VAL A 1 101 ? -12.285 3.812 4.978 1.00 93.88 101 VAL A CA 1
ATOM 778 C C . VAL A 1 101 ? -13.760 3.963 5.313 1.00 93.88 101 VAL A C 1
ATOM 780 O O . VAL A 1 101 ? -14.138 4.784 6.140 1.00 93.88 101 VAL A O 1
ATOM 783 N N . GLU A 1 102 ? -14.590 3.136 4.693 1.00 93.50 102 GLU A N 1
ATOM 784 C CA . GLU A 1 102 ? -15.980 2.933 5.079 1.00 93.50 102 GLU A CA 1
ATOM 785 C C . GLU A 1 102 ? -16.033 1.702 5.994 1.00 93.50 102 GLU A C 1
ATOM 787 O O . GLU A 1 102 ? -15.783 0.587 5.522 1.00 93.50 102 GLU A O 1
ATOM 792 N N . PRO A 1 103 ? -16.314 1.853 7.298 1.00 95.25 103 PRO A N 1
ATOM 793 C CA . PRO A 1 103 ? -16.318 0.721 8.212 1.00 95.25 103 PRO A CA 1
ATOM 794 C C . PRO A 1 103 ? -17.531 -0.196 7.980 1.00 95.25 103 PRO A C 1
ATOM 796 O O . PRO A 1 103 ? -18.611 0.231 7.565 1.00 95.25 103 PRO A O 1
ATOM 799 N N . VAL A 1 104 ? -17.375 -1.485 8.287 1.00 94.81 104 VAL A N 1
ATOM 800 C CA . VAL A 1 104 ? -18.485 -2.453 8.251 1.00 94.81 104 VAL A CA 1
ATOM 801 C C . VAL A 1 104 ? -19.511 -2.135 9.340 1.00 94.81 104 VAL A C 1
ATOM 803 O O . VAL A 1 104 ? -20.716 -2.199 9.094 1.00 94.81 104 VAL A O 1
ATOM 806 N N . THR A 1 105 ? -19.044 -1.753 10.526 1.00 91.25 105 THR A N 1
ATOM 807 C CA . THR A 1 105 ? -19.881 -1.375 11.669 1.00 91.25 105 THR A CA 1
ATOM 808 C C . THR A 1 105 ? -19.641 0.075 12.057 1.00 91.25 105 THR A C 1
ATOM 810 O O . THR A 1 105 ? -18.499 0.539 12.031 1.00 91.25 105 THR A O 1
ATOM 813 N N . ALA A 1 106 ? -20.714 0.776 12.436 1.00 87.69 106 ALA A N 1
ATOM 814 C CA . ALA A 1 106 ? -20.618 2.123 12.987 1.00 87.69 106 ALA A CA 1
ATOM 815 C C . ALA A 1 106 ? -19.694 2.144 14.217 1.00 87.69 106 ALA A C 1
ATOM 817 O O . ALA A 1 106 ? -19.530 1.129 14.901 1.00 87.69 106 ALA A O 1
ATOM 818 N N . LYS A 1 107 ? -19.048 3.288 14.444 1.00 89.00 107 LYS A N 1
ATOM 819 C CA . LYS A 1 107 ? -18.178 3.529 15.597 1.00 89.00 107 LYS A CA 1
ATOM 820 C C . LYS A 1 107 ? -18.883 4.528 16.497 1.00 89.00 107 LYS A C 1
ATOM 822 O O . LYS A 1 107 ? -19.088 5.670 16.096 1.00 89.00 107 LYS A O 1
ATOM 827 N N . ASP A 1 108 ? -19.283 4.066 17.676 1.00 88.44 108 ASP A N 1
ATOM 828 C CA . ASP A 1 108 ? -20.131 4.837 18.588 1.00 88.44 108 ASP A CA 1
ATOM 829 C C . ASP A 1 108 ? -19.307 5.711 19.548 1.00 88.44 108 ASP A C 1
ATOM 831 O O . ASP A 1 108 ? -19.834 6.652 20.143 1.00 88.44 108 ASP A O 1
ATOM 835 N N . SER A 1 109 ? -18.002 5.437 19.682 1.00 92.81 109 SER A N 1
ATOM 836 C CA . SER A 1 109 ? -17.095 6.183 20.555 1.00 92.81 109 SER A CA 1
ATOM 837 C C . SER A 1 109 ? -15.718 6.456 19.917 1.00 92.81 109 SER A C 1
ATOM 839 O O . SER A 1 109 ? -15.273 5.711 19.036 1.00 92.81 109 SER A O 1
ATOM 841 N N . PRO A 1 110 ? -14.984 7.487 20.387 1.00 91.19 110 PRO A N 1
ATOM 842 C CA . PRO A 1 110 ? -13.597 7.728 19.976 1.00 91.19 110 PRO A CA 1
ATOM 843 C C . PRO A 1 110 ? -12.650 6.564 20.300 1.00 91.19 110 PRO A C 1
ATOM 845 O O . PRO A 1 110 ? -11.657 6.357 19.604 1.00 91.19 110 PRO A O 1
ATOM 848 N N . GLU A 1 111 ? -12.948 5.798 21.352 1.00 93.44 111 GLU A N 1
ATOM 849 C CA . GLU A 1 111 ? -12.166 4.620 21.722 1.00 93.44 111 GLU A CA 1
ATOM 850 C C . GLU A 1 111 ? -12.353 3.492 20.697 1.00 93.44 111 GLU A C 1
ATOM 852 O O . GLU A 1 111 ? -11.371 2.880 20.267 1.00 93.44 111 GLU A O 1
ATOM 857 N N . ASP A 1 112 ? -13.588 3.268 20.237 1.00 93.44 112 ASP A N 1
ATOM 858 C CA . ASP A 1 112 ? -13.887 2.295 19.181 1.00 93.44 112 ASP A CA 1
ATOM 859 C C . ASP A 1 112 ? -13.229 2.683 17.855 1.00 93.44 112 ASP A C 1
ATOM 861 O O . ASP A 1 112 ? -12.681 1.825 17.159 1.00 93.44 112 ASP A O 1
ATOM 865 N N . GLU A 1 113 ? -13.228 3.977 17.526 1.00 93.69 113 GLU A N 1
ATOM 866 C CA . GLU A 1 113 ? -12.527 4.525 16.361 1.00 93.69 113 GLU A CA 1
ATOM 867 C C . GLU A 1 113 ? -11.006 4.295 16.469 1.00 93.69 113 GLU A C 1
ATOM 869 O O . GLU A 1 113 ? -10.374 3.825 15.520 1.00 93.69 113 GLU A O 1
ATOM 874 N N . GLY A 1 114 ? -10.405 4.543 17.638 1.00 95.25 114 GLY A N 1
ATOM 875 C CA . GLY A 1 114 ? -8.980 4.297 17.883 1.00 95.25 114 GLY A CA 1
ATOM 876 C C . GLY A 1 114 ? -8.592 2.820 17.757 1.00 95.25 114 GLY A C 1
ATOM 877 O O . GLY A 1 114 ? -7.610 2.483 17.083 1.00 95.25 114 GLY A O 1
ATOM 878 N N . ARG A 1 115 ? -9.391 1.919 18.346 1.00 95.62 115 ARG A N 1
ATOM 879 C CA . ARG A 1 115 ? -9.213 0.460 18.233 1.00 95.62 115 ARG A CA 1
ATOM 880 C C . ARG A 1 115 ? -9.349 -0.009 16.785 1.00 95.62 115 ARG A C 1
ATOM 882 O O . ARG A 1 115 ? -8.539 -0.810 16.323 1.00 95.62 115 ARG A O 1
ATOM 889 N N . PHE A 1 116 ? -10.324 0.526 16.053 1.00 97.00 116 PHE A N 1
ATOM 890 C CA . PHE A 1 116 ? -10.543 0.234 14.638 1.00 97.00 116 PHE A CA 1
ATOM 891 C C . PHE A 1 116 ? -9.342 0.623 13.765 1.00 97.00 116 PHE A C 1
ATOM 893 O O . PHE A 1 116 ? -8.831 -0.213 13.019 1.00 97.00 116 PHE A O 1
ATOM 900 N N . LYS A 1 117 ? -8.834 1.854 13.899 1.00 96.88 117 LYS A N 1
ATOM 901 C CA . LYS A 1 117 ? -7.665 2.318 13.133 1.00 96.88 117 LYS A CA 1
ATOM 902 C C . LYS A 1 117 ? -6.404 1.522 13.466 1.00 96.88 117 LYS A C 1
ATOM 904 O O . LYS A 1 117 ? -5.668 1.133 12.563 1.00 96.88 117 LYS A O 1
ATOM 909 N N . THR A 1 118 ? -6.191 1.220 14.746 1.00 97.06 118 THR A N 1
ATOM 910 C CA . THR A 1 118 ? -5.061 0.395 15.203 1.00 97.06 118 THR A CA 1
ATOM 911 C C . THR A 1 118 ? -5.130 -1.018 14.620 1.00 97.06 118 THR A C 1
ATOM 913 O O . THR A 1 118 ? -4.119 -1.560 14.180 1.00 97.06 118 THR A O 1
ATOM 916 N N . ALA A 1 119 ? -6.325 -1.612 14.553 1.00 97.44 119 ALA A N 1
ATOM 917 C CA . ALA A 1 119 ? -6.512 -2.927 13.951 1.00 97.44 119 ALA A CA 1
ATOM 918 C C . ALA A 1 119 ? -6.164 -2.941 12.453 1.00 97.44 119 ALA A C 1
ATOM 920 O O . ALA A 1 119 ? -5.521 -3.887 11.999 1.00 97.44 119 ALA A O 1
ATOM 921 N N . ILE A 1 120 ? -6.530 -1.894 11.703 1.00 97.38 120 ILE A N 1
ATOM 922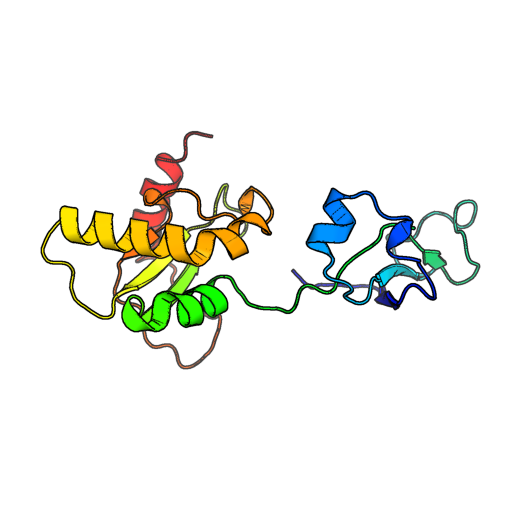 C CA . ILE A 1 120 ? -6.138 -1.750 10.292 1.00 97.38 120 ILE A CA 1
ATOM 923 C C . ILE A 1 120 ? -4.613 -1.674 10.171 1.00 97.38 120 ILE A C 1
ATOM 925 O O . ILE A 1 120 ? -4.035 -2.475 9.441 1.00 97.38 120 ILE A O 1
ATOM 929 N N . LEU A 1 121 ? -3.960 -0.776 10.922 1.00 96.69 121 LEU A N 1
ATOM 930 C CA . LEU A 1 121 ? -2.499 -0.602 10.897 1.00 96.69 121 LEU A CA 1
ATOM 931 C C . LEU A 1 121 ? -1.759 -1.917 11.167 1.00 96.69 121 LEU A C 1
ATOM 933 O O . LEU A 1 121 ? -0.838 -2.279 10.436 1.00 96.69 121 LEU A O 1
ATOM 937 N N . ASN A 1 122 ? -2.204 -2.667 12.177 1.00 96.88 122 ASN A N 1
ATOM 938 C CA . ASN A 1 122 ? -1.598 -3.947 12.530 1.00 96.88 122 ASN A CA 1
ATOM 939 C C . ASN A 1 122 ? -1.702 -4.963 11.387 1.00 96.88 122 ASN A C 1
ATOM 941 O O . ASN A 1 122 ? -0.727 -5.652 11.087 1.00 96.88 122 ASN A O 1
ATOM 945 N N . ARG A 1 123 ? -2.860 -5.045 10.724 1.00 96.56 123 ARG A N 1
ATOM 946 C CA . ARG A 1 123 ? -3.104 -6.016 9.647 1.00 96.56 123 ARG A CA 1
ATOM 947 C C . ARG A 1 123 ? -2.362 -5.683 8.361 1.00 96.56 123 ARG A C 1
ATOM 949 O O . ARG A 1 123 ? -1.878 -6.596 7.703 1.00 96.56 123 ARG A O 1
ATOM 956 N N . ILE A 1 124 ? -2.230 -4.399 8.032 1.00 94.25 124 ILE A N 1
ATOM 957 C CA . ILE A 1 124 ? -1.500 -3.975 6.832 1.00 94.25 124 ILE A CA 1
ATOM 958 C C . ILE A 1 124 ? 0.009 -3.867 7.056 1.00 94.25 124 ILE A C 1
ATOM 960 O O . ILE A 1 124 ? 0.733 -3.674 6.087 1.00 94.25 124 ILE A O 1
ATOM 964 N N . SER A 1 125 ? 0.503 -3.982 8.293 1.00 91.94 125 SER A N 1
ATOM 965 C CA . SER A 1 125 ? 1.903 -3.710 8.665 1.00 91.94 125 SER A CA 1
ATOM 966 C C . SER A 1 125 ? 2.940 -4.410 7.776 1.00 91.94 125 SER A C 1
ATOM 968 O O . SER A 1 125 ? 3.874 -3.763 7.302 1.00 91.94 125 SER A O 1
ATOM 970 N N . ALA A 1 126 ? 2.749 -5.700 7.481 1.00 87.81 126 ALA A N 1
ATOM 971 C CA . ALA A 1 126 ? 3.658 -6.475 6.635 1.00 87.81 126 ALA A CA 1
ATOM 972 C C . ALA A 1 126 ? 3.686 -5.973 5.181 1.00 87.81 126 ALA A C 1
ATOM 974 O O . ALA A 1 126 ? 4.749 -5.909 4.566 1.00 87.81 126 ALA A O 1
ATOM 975 N N . PHE A 1 127 ? 2.531 -5.581 4.635 1.00 89.19 127 PHE A N 1
ATOM 976 C CA . PHE A 1 127 ? 2.448 -4.977 3.305 1.00 89.19 127 PHE A CA 1
ATOM 977 C C . PHE A 1 127 ? 3.019 -3.555 3.309 1.00 89.19 127 PHE A C 1
ATOM 979 O O . PHE A 1 127 ? 3.814 -3.199 2.446 1.00 89.19 127 PHE A O 1
ATOM 986 N N . ASN A 1 128 ? 2.674 -2.768 4.328 1.00 87.56 128 ASN A N 1
ATOM 987 C CA . ASN A 1 128 ? 3.099 -1.386 4.509 1.00 87.56 128 ASN A CA 1
ATOM 988 C C . ASN A 1 128 ? 4.627 -1.257 4.605 1.00 87.56 128 ASN A C 1
ATOM 990 O O . ASN A 1 128 ? 5.207 -0.344 4.026 1.00 87.56 128 ASN A O 1
ATOM 994 N N . ALA A 1 129 ? 5.301 -2.212 5.255 1.00 86.81 129 ALA A N 1
ATOM 995 C CA . ALA A 1 129 ? 6.760 -2.249 5.350 1.00 86.81 129 ALA A CA 1
ATOM 996 C C . ALA A 1 129 ? 7.467 -2.365 3.983 1.00 86.81 129 ALA A C 1
ATOM 998 O O . ALA A 1 129 ? 8.623 -1.956 3.861 1.00 86.81 129 ALA A O 1
ATOM 999 N N . ARG A 1 130 ? 6.781 -2.874 2.948 1.00 83.12 130 ARG A N 1
ATOM 1000 C CA . ARG A 1 130 ? 7.313 -2.991 1.577 1.00 83.12 130 ARG A CA 1
ATOM 1001 C C . ARG A 1 130 ? 7.205 -1.695 0.771 1.00 83.12 130 ARG A C 1
ATOM 1003 O O . ARG A 1 130 ? 7.836 -1.589 -0.274 1.00 83.12 130 ARG A O 1
ATOM 1010 N N . LEU A 1 131 ? 6.413 -0.726 1.229 1.00 81.69 131 LEU A N 1
ATOM 1011 C CA . LEU A 1 131 ? 6.187 0.532 0.518 1.00 81.69 131 LEU A CA 1
ATOM 1012 C C . LEU A 1 131 ? 7.325 1.524 0.770 1.00 81.69 131 LEU A C 1
ATOM 1014 O O . LEU A 1 131 ? 7.979 1.490 1.820 1.00 81.69 131 LEU A O 1
ATOM 1018 N N . ILE A 1 132 ? 7.529 2.444 -0.174 1.00 77.62 132 ILE A N 1
ATOM 1019 C CA . ILE A 1 132 ? 8.426 3.589 0.014 1.00 77.62 132 ILE A CA 1
ATOM 1020 C C . ILE A 1 132 ? 7.881 4.508 1.113 1.00 77.62 132 ILE A C 1
ATOM 1022 O O . ILE A 1 132 ? 6.671 4.615 1.280 1.00 77.62 132 ILE A O 1
ATOM 1026 N N . LEU A 1 133 ? 8.766 5.199 1.842 1.00 79.88 133 LEU A N 1
ATOM 1027 C CA . LEU 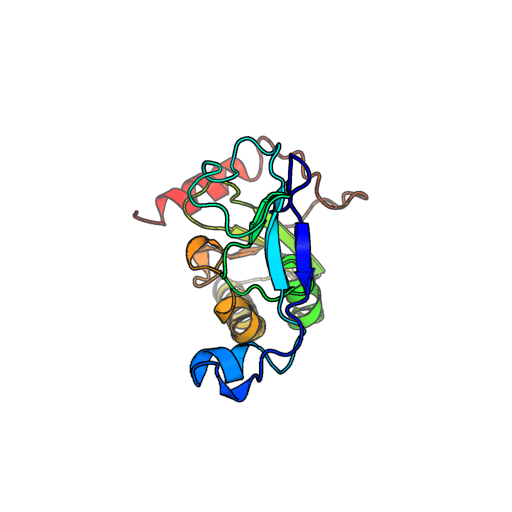A 1 133 ? 8.419 5.980 3.042 1.00 79.88 133 LEU A CA 1
ATOM 1028 C C . LEU A 1 133 ? 7.181 6.883 2.867 1.00 79.88 133 LEU A C 1
ATOM 1030 O O . LEU A 1 133 ? 6.305 6.900 3.721 1.00 79.88 133 LEU A O 1
ATOM 1034 N N . HIS A 1 134 ? 7.071 7.577 1.732 1.00 77.38 134 HIS A N 1
ATOM 1035 C CA . HIS A 1 134 ? 5.986 8.530 1.451 1.00 77.38 134 HIS A CA 1
ATOM 1036 C C . HIS A 1 134 ? 4.646 7.873 1.065 1.00 77.38 134 HIS A C 1
ATOM 1038 O O . HIS A 1 134 ? 3.617 8.547 1.017 1.00 77.38 134 HIS A O 1
ATOM 1044 N N . GLU A 1 135 ? 4.646 6.567 0.794 1.00 82.19 135 GLU A N 1
ATOM 1045 C CA . GLU A 1 135 ? 3.452 5.765 0.504 1.00 82.19 135 GLU A CA 1
ATOM 1046 C C . GLU A 1 135 ? 3.013 4.916 1.704 1.00 82.19 135 GLU A C 1
ATOM 1048 O O . GLU A 1 135 ? 2.033 4.182 1.606 1.00 82.19 135 GLU A O 1
ATOM 1053 N N . ARG A 1 136 ? 3.706 5.000 2.847 1.00 88.81 136 ARG A N 1
ATOM 1054 C CA . ARG A 1 136 ? 3.345 4.239 4.044 1.00 88.81 136 ARG A CA 1
ATOM 1055 C C . ARG A 1 136 ? 2.207 4.892 4.826 1.00 88.81 136 ARG A C 1
ATOM 1057 O O . ARG A 1 136 ? 2.114 6.114 4.947 1.00 88.81 136 ARG A O 1
ATOM 1064 N N . ILE A 1 137 ? 1.366 4.046 5.413 1.00 91.56 137 ILE A N 1
ATOM 1065 C CA . ILE A 1 137 ? 0.366 4.389 6.425 1.00 91.56 137 ILE A CA 1
ATOM 1066 C C . ILE A 1 137 ? 0.916 3.936 7.779 1.00 91.56 137 ILE A C 1
ATOM 1068 O O . ILE A 1 137 ? 0.834 2.763 8.132 1.00 91.56 137 ILE A O 1
ATOM 1072 N N . GLU A 1 138 ? 1.518 4.857 8.525 1.00 88.94 138 GLU A N 1
ATOM 1073 C CA . GLU A 1 138 ? 2.199 4.575 9.800 1.00 88.94 138 GLU A CA 1
ATOM 1074 C C . GLU A 1 138 ? 1.443 5.146 11.006 1.00 88.94 138 GLU A C 1
ATOM 1076 O O . GLU A 1 138 ? 1.681 4.744 12.143 1.00 88.94 138 GLU A O 1
ATOM 1081 N N . SER A 1 139 ? 0.495 6.057 10.769 1.00 91.19 139 SER A N 1
ATOM 1082 C CA . SER A 1 139 ? -0.269 6.723 11.822 1.00 91.19 139 SER A CA 1
ATOM 1083 C C . SER A 1 139 ? -1.772 6.542 11.655 1.00 91.19 139 SER A C 1
ATOM 1085 O O . SER A 1 139 ? -2.316 6.621 10.554 1.00 91.19 139 SER A O 1
ATOM 1087 N N . ALA A 1 140 ? -2.484 6.415 12.778 1.00 92.06 140 ALA A N 1
ATOM 1088 C CA . ALA A 1 140 ? -3.945 6.448 12.801 1.00 92.06 140 ALA A CA 1
ATOM 1089 C C . ALA A 1 140 ? -4.503 7.796 12.296 1.00 92.06 140 ALA A C 1
ATOM 1091 O O . ALA A 1 140 ? -5.650 7.867 11.861 1.00 92.06 140 ALA A O 1
ATOM 1092 N N . LEU A 1 141 ? -3.697 8.864 12.299 1.00 90.06 141 LEU A N 1
ATOM 1093 C CA . LEU A 1 141 ? -4.070 10.155 11.710 1.00 90.06 141 LEU A CA 1
ATOM 1094 C C . LEU A 1 141 ? -4.201 10.092 10.181 1.00 90.06 141 LEU A C 1
ATOM 1096 O O . LEU A 1 141 ? -4.957 10.864 9.602 1.00 90.06 141 LEU A O 1
ATOM 1100 N N . GLN A 1 142 ? -3.517 9.147 9.529 1.00 90.94 142 GLN A N 1
ATOM 1101 C CA . GLN A 1 142 ? -3.643 8.913 8.088 1.00 90.94 142 GLN A CA 1
ATOM 1102 C C . GLN A 1 142 ? -4.899 8.114 7.729 1.00 90.94 142 GLN A C 1
ATOM 1104 O O . GLN A 1 142 ? -5.179 7.949 6.547 1.00 90.94 142 GLN A O 1
ATOM 1109 N N . ILE A 1 143 ? -5.651 7.605 8.709 1.00 93.62 143 ILE A N 1
ATOM 1110 C CA . ILE A 1 143 ? -6.859 6.812 8.475 1.00 93.62 143 ILE A CA 1
ATOM 1111 C C . ILE A 1 143 ? -8.078 7.647 8.852 1.00 93.62 143 ILE A C 1
ATOM 1113 O O . ILE A 1 143 ? -8.188 8.123 9.982 1.00 93.62 143 ILE A O 1
ATOM 1117 N N . VAL A 1 144 ? -9.022 7.793 7.926 1.00 91.81 144 VAL A N 1
ATOM 1118 C CA . VAL A 1 144 ? -10.248 8.570 8.133 1.00 91.81 144 VAL A CA 1
ATOM 1119 C C . VAL A 1 144 ? -11.463 7.689 7.869 1.00 91.81 144 VAL A C 1
ATOM 1121 O O . VAL A 1 144 ? -11.692 7.256 6.741 1.00 91.81 144 VAL A O 1
ATOM 1124 N N . SER A 1 145 ? -12.250 7.435 8.913 1.00 91.62 145 SER A N 1
ATOM 1125 C CA . SER A 1 145 ? -13.522 6.724 8.807 1.00 91.62 145 SER A CA 1
ATOM 1126 C C . SE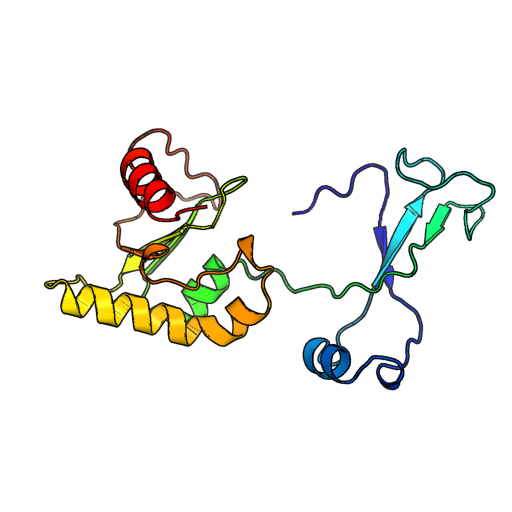R A 1 145 ? -14.592 7.654 8.236 1.00 91.62 145 SER A C 1
ATOM 1128 O O . SER A 1 145 ? -14.944 8.657 8.858 1.00 91.62 145 SER A O 1
ATOM 1130 N N . VAL A 1 146 ? -15.077 7.360 7.029 1.00 88.44 146 VAL A N 1
ATOM 1131 C CA . VAL A 1 146 ? -16.135 8.124 6.352 1.00 88.44 146 VAL A CA 1
ATOM 1132 C C . VAL A 1 146 ? -17.002 7.207 5.488 1.00 88.44 146 VAL A C 1
ATOM 1134 O O . VAL A 1 146 ? -16.494 6.257 4.891 1.00 88.44 146 VAL A O 1
ATOM 1137 N N . PRO A 1 147 ? -18.298 7.510 5.322 1.00 84.81 147 PRO A N 1
ATOM 1138 C CA . PRO A 1 147 ? -19.091 6.918 4.252 1.00 84.81 147 PRO A CA 1
ATOM 1139 C C . PRO A 1 147 ? -18.483 7.267 2.888 1.00 84.81 147 PRO A C 1
ATOM 1141 O O . PRO A 1 147 ? -18.192 8.433 2.613 1.00 84.81 147 PRO A O 1
ATOM 1144 N N . LEU A 1 148 ? -18.291 6.270 2.021 1.00 80.56 148 LEU A N 1
ATOM 1145 C CA . LEU A 1 148 ? -17.737 6.482 0.686 1.00 80.56 148 LEU A CA 1
ATOM 1146 C C . LEU A 1 148 ? -18.841 6.390 -0.381 1.00 80.56 148 LEU A C 1
ATOM 1148 O O . LEU A 1 148 ? -19.650 5.460 -0.362 1.00 80.56 148 LEU A O 1
ATOM 1152 N N . PRO A 1 149 ? -18.900 7.329 -1.345 1.00 69.19 149 PRO A N 1
ATOM 1153 C CA . PRO A 1 149 ? -19.877 7.261 -2.423 1.00 69.19 149 PRO A CA 1
ATOM 1154 C C . PRO A 1 149 ? -19.630 6.020 -3.289 1.00 69.19 149 PRO A C 1
ATOM 1156 O O . PRO A 1 149 ? -18.508 5.761 -3.726 1.00 69.19 149 PRO A O 1
ATOM 1159 N N . ARG A 1 150 ? -20.694 5.262 -3.575 1.00 62.41 150 ARG A N 1
ATOM 1160 C CA . ARG A 1 150 ? -20.647 4.087 -4.457 1.00 62.41 150 ARG A CA 1
ATOM 1161 C C . ARG A 1 150 ? -20.502 4.533 -5.914 1.00 62.41 150 ARG A C 1
ATOM 1163 O O . ARG A 1 150 ? -21.498 4.690 -6.616 1.00 62.41 150 ARG A O 1
ATOM 1170 N N . THR A 1 151 ? -19.281 4.748 -6.389 1.00 52.09 151 THR A N 1
ATOM 1171 C CA . THR A 1 151 ? -19.026 4.974 -7.819 1.00 52.09 151 THR A CA 1
ATOM 1172 C C . THR A 1 151 ? -18.760 3.639 -8.512 1.00 52.09 151 THR A C 1
ATOM 1174 O O . THR A 1 151 ? -17.886 2.886 -8.099 1.00 52.09 151 THR A O 1
ATOM 1177 N N . ARG A 1 152 ? -19.521 3.339 -9.575 1.00 45.50 152 ARG A N 1
ATOM 1178 C CA . ARG A 1 152 ? -19.412 2.105 -10.383 1.00 45.50 152 ARG A CA 1
ATOM 1179 C C . ARG A 1 152 ? -18.095 1.980 -11.174 1.00 45.50 152 ARG A C 1
ATOM 1181 O O . ARG A 1 152 ? -17.872 0.941 -11.780 1.00 45.50 152 ARG A O 1
ATOM 1188 N N . GLU A 1 153 ? -17.230 2.994 -11.153 1.00 42.25 153 GLU A N 1
ATOM 1189 C CA . GLU A 1 153 ? -15.938 3.003 -11.848 1.00 42.25 153 GLU A CA 1
ATOM 1190 C C . GLU A 1 153 ? -14.782 3.180 -10.849 1.00 42.25 153 GLU A C 1
ATOM 1192 O O . GLU A 1 153 ? -14.769 4.118 -10.045 1.00 42.25 153 GLU A O 1
ATOM 1197 N N . LYS A 1 154 ? -13.810 2.255 -10.901 1.00 44.84 154 LYS A N 1
ATOM 1198 C CA . LYS A 1 154 ? -12.559 2.276 -10.126 1.00 44.84 154 LYS A CA 1
ATOM 1199 C C . LYS A 1 154 ? -11.755 3.522 -10.519 1.00 44.84 154 LYS A C 1
ATOM 1201 O O . LYS A 1 154 ? -11.483 3.737 -11.695 1.00 44.84 154 LYS A O 1
ATOM 1206 N N . GLY A 1 155 ? -11.365 4.332 -9.536 1.00 47.53 155 GLY A N 1
ATOM 1207 C CA . GLY A 1 155 ? -10.341 5.367 -9.716 1.00 47.53 155 GLY A CA 1
ATOM 1208 C C . GLY A 1 155 ? -10.805 6.772 -10.110 1.00 47.53 155 GLY A C 1
ATOM 1209 O O . GLY A 1 155 ? -9.946 7.632 -10.269 1.00 47.53 155 GLY A O 1
ATOM 1210 N N . ASN A 1 156 ? -12.108 7.065 -10.216 1.00 42.94 156 ASN A N 1
ATOM 1211 C CA . ASN A 1 156 ? -12.565 8.427 -10.536 1.00 42.94 156 ASN A CA 1
ATOM 1212 C C . ASN A 1 156 ? -13.470 9.022 -9.453 1.00 42.94 156 ASN A C 1
ATOM 1214 O O . ASN A 1 156 ? -14.635 9.366 -9.659 1.00 42.94 156 ASN A O 1
ATOM 1218 N N . ILE A 1 157 ? -12.895 9.181 -8.265 1.00 50.09 157 ILE A N 1
ATOM 1219 C CA . ILE A 1 157 ? -13.444 10.058 -7.240 1.00 50.09 157 ILE A CA 1
ATOM 1220 C C . ILE A 1 157 ? -13.236 11.505 -7.701 1.00 50.09 157 ILE A C 1
ATOM 1222 O O . ILE A 1 157 ? -12.245 12.167 -7.411 1.00 50.09 157 ILE A O 1
ATOM 1226 N N . ARG A 1 158 ? -14.203 12.019 -8.465 1.00 50.19 158 ARG A N 1
ATOM 1227 C CA . ARG A 1 158 ? -14.333 13.454 -8.742 1.00 50.19 158 ARG A CA 1
ATOM 1228 C C . ARG A 1 158 ? -14.807 14.129 -7.451 1.00 50.19 158 ARG A C 1
ATOM 1230 O O . ARG A 1 158 ? -15.994 14.377 -7.291 1.00 50.19 158 ARG A O 1
ATOM 1237 N N . ARG A 1 159 ? -13.920 14.374 -6.484 1.00 52.88 159 ARG A N 1
ATOM 1238 C CA . ARG A 1 159 ? -14.275 15.048 -5.221 1.00 52.88 159 ARG A CA 1
ATOM 1239 C C . ARG A 1 159 ? -13.448 16.315 -5.067 1.00 52.88 159 ARG A C 1
ATOM 1241 O O . ARG A 1 159 ? -12.330 16.270 -4.568 1.00 52.88 159 ARG A O 1
ATOM 1248 N N . LYS A 1 160 ? -13.993 17.441 -5.535 1.00 44.88 160 LYS A N 1
ATOM 1249 C CA . LYS A 1 160 ? -13.325 18.742 -5.412 1.00 44.88 160 LYS A CA 1
ATOM 1250 C C . LYS A 1 160 ? -13.470 19.363 -4.016 1.00 44.88 160 LYS A C 1
ATOM 1252 O O . LYS A 1 160 ? -12.545 20.055 -3.618 1.00 44.88 160 LYS A O 1
ATOM 1257 N N . ASP A 1 161 ? -14.517 19.040 -3.243 1.00 50.03 161 ASP A N 1
ATOM 1258 C CA . ASP A 1 161 ? -14.834 19.858 -2.059 1.00 50.03 161 ASP A CA 1
ATOM 1259 C C . ASP A 1 161 ? -14.976 19.109 -0.715 1.00 50.03 161 ASP A C 1
ATOM 1261 O O . ASP A 1 161 ? -14.332 19.520 0.248 1.00 50.03 161 ASP A O 1
ATOM 1265 N N . GLU A 1 162 ? -15.709 17.992 -0.604 1.00 53.03 162 GLU A N 1
ATOM 1266 C CA . GLU A 1 162 ? -16.071 17.429 0.725 1.00 53.03 162 GLU A CA 1
ATOM 1267 C C . GLU A 1 162 ? -14.897 16.898 1.564 1.00 53.03 162 GLU A C 1
ATOM 1269 O O . GLU A 1 162 ? -14.859 17.098 2.774 1.00 53.03 162 GLU A O 1
ATOM 1274 N N . HIS A 1 163 ? -13.892 16.275 0.945 1.00 62.16 163 HIS A N 1
ATOM 1275 C CA . HIS A 1 163 ? -12.723 15.766 1.684 1.00 62.16 163 HIS A CA 1
ATOM 1276 C C . HIS A 1 163 ? -11.611 16.809 1.810 1.00 62.16 163 HIS A C 1
ATOM 1278 O O . HIS A 1 163 ? -10.621 16.570 2.495 1.00 62.16 163 HIS A O 1
ATOM 1284 N N . SER A 1 164 ? -11.747 17.965 1.153 1.00 63.00 164 SER A N 1
ATOM 1285 C CA . SER A 1 164 ? -10.680 18.967 1.075 1.00 63.00 164 SER A CA 1
ATOM 1286 C C . SER A 1 164 ? -10.375 19.614 2.429 1.00 63.00 164 SER A C 1
ATOM 1288 O O . SER A 1 164 ? -9.217 19.918 2.705 1.00 63.00 164 SER A O 1
ATOM 1290 N N . VAL A 1 165 ? -11.389 19.789 3.285 1.00 68.94 165 VAL A N 1
ATOM 1291 C CA . VAL A 1 165 ? -11.239 20.367 4.631 1.00 68.94 165 VAL A CA 1
ATOM 1292 C C . VAL A 1 165 ? -10.530 19.384 5.559 1.00 68.94 165 VAL A C 1
ATOM 1294 O O . VAL A 1 165 ? -9.481 19.722 6.099 1.00 68.94 165 VAL A O 1
ATOM 1297 N N . ALA A 1 166 ? -11.022 18.143 5.643 1.00 68.56 166 ALA A N 1
ATOM 1298 C CA . ALA A 1 166 ? -10.388 17.091 6.439 1.00 68.56 166 ALA A CA 1
ATOM 1299 C C . ALA A 1 166 ? -8.934 16.842 6.002 1.00 68.56 166 ALA A C 1
ATOM 1301 O O . ALA A 1 166 ? -8.040 16.732 6.833 1.00 68.56 166 ALA A O 1
ATOM 1302 N N . LEU A 1 167 ? -8.667 16.830 4.690 1.00 74.44 167 LEU A N 1
ATOM 1303 C CA . LEU A 1 167 ? -7.305 16.700 4.171 1.00 74.44 167 LEU A CA 1
ATOM 1304 C C . LEU A 1 167 ? -6.413 17.876 4.575 1.00 74.44 167 LEU A C 1
ATOM 1306 O O . LEU A 1 167 ? -5.257 17.647 4.906 1.00 74.44 167 LEU A O 1
ATOM 1310 N N . LYS A 1 168 ? -6.907 19.122 4.567 1.00 77.75 168 LYS A N 1
ATOM 1311 C CA . LYS A 1 168 ? -6.116 20.284 5.013 1.00 77.75 168 LYS A CA 1
ATOM 1312 C C . LYS A 1 168 ? -5.710 20.164 6.479 1.00 77.75 168 LYS A C 1
ATOM 1314 O O . LYS A 1 168 ? -4.556 20.431 6.787 1.00 77.75 168 LYS A O 1
ATOM 1319 N N . GLU A 1 169 ? -6.624 19.750 7.353 1.00 77.69 169 GLU A N 1
ATOM 1320 C CA . GLU A 1 169 ? -6.337 19.557 8.781 1.00 77.69 169 GLU A CA 1
ATOM 1321 C C . GLU A 1 169 ? -5.333 18.424 9.006 1.00 77.69 169 GLU A C 1
ATOM 1323 O O . GLU A 1 169 ? -4.348 18.598 9.722 1.00 77.69 169 GLU A O 1
ATOM 1328 N N . ILE A 1 170 ? -5.524 17.293 8.322 1.00 77.62 170 ILE A N 1
ATOM 1329 C CA . ILE A 1 170 ? -4.606 16.151 8.383 1.00 77.62 170 ILE A CA 1
ATOM 1330 C C . ILE A 1 170 ? -3.215 16.557 7.881 1.00 77.62 170 ILE A C 1
ATOM 1332 O O . ILE A 1 170 ? -2.224 16.331 8.571 1.00 77.62 170 ILE A O 1
ATOM 1336 N N . TYR A 1 171 ? -3.125 17.231 6.731 1.00 79.75 171 TYR A N 1
ATOM 1337 C CA . TYR A 1 171 ? -1.843 17.695 6.198 1.00 79.75 171 TYR A CA 1
ATOM 1338 C C . TYR A 1 171 ? -1.187 18.773 7.063 1.00 79.75 171 TYR A C 1
ATOM 1340 O O . TYR A 1 171 ? 0.033 18.792 7.145 1.00 79.75 171 TYR A O 1
ATOM 1348 N N . ALA A 1 172 ? -1.955 19.631 7.740 1.00 80.31 172 ALA A N 1
ATOM 1349 C CA . ALA A 1 172 ? -1.407 20.586 8.704 1.00 80.31 172 ALA A CA 1
ATOM 1350 C C . ALA A 1 172 ? -0.861 19.899 9.970 1.00 80.31 172 ALA A C 1
ATOM 1352 O O . ALA A 1 172 ? 0.035 20.434 10.619 1.00 80.31 172 ALA A O 1
ATOM 1353 N N . SER A 1 173 ? -1.390 18.720 10.321 1.00 75.12 173 SER A N 1
ATOM 1354 C CA . SER A 1 173 ? -0.904 17.918 11.451 1.00 75.12 173 SER A CA 1
ATOM 1355 C C . SER A 1 173 ? 0.374 17.131 11.138 1.00 75.12 173 SER A C 1
ATOM 1357 O O . SER A 1 173 ? 1.134 16.811 12.052 1.00 75.12 173 SER A O 1
ATOM 1359 N N . PHE A 1 174 ? 0.652 16.864 9.858 1.00 70.06 174 PHE A N 1
ATOM 1360 C CA . PHE A 1 174 ? 1.957 16.385 9.412 1.00 70.06 174 PHE A CA 1
ATOM 1361 C C . PHE A 1 174 ? 2.919 17.578 9.392 1.00 70.06 174 PHE A C 1
ATOM 1363 O O . PHE A 1 174 ? 3.103 18.215 8.361 1.00 70.06 174 PHE A O 1
ATOM 1370 N N . GLN A 1 175 ? 3.485 17.937 10.545 1.00 55.44 175 GLN A N 1
ATOM 1371 C CA . GLN A 1 175 ? 4.571 18.917 10.606 1.00 55.44 175 GLN A CA 1
ATOM 1372 C C . GLN A 1 175 ? 5.756 18.401 9.776 1.00 55.44 175 GLN A C 1
ATOM 1374 O O . GLN A 1 175 ? 6.497 17.533 10.235 1.00 55.44 175 GLN A O 1
ATOM 1379 N N . ILE A 1 176 ? 5.906 18.908 8.554 1.00 49.19 176 ILE A N 1
ATOM 1380 C CA . ILE A 1 176 ? 7.081 18.730 7.695 1.00 49.19 176 ILE A CA 1
ATOM 1381 C C . ILE A 1 176 ? 7.591 20.117 7.336 1.00 49.19 176 ILE A C 1
ATOM 1383 O O . ILE A 1 176 ? 6.753 20.952 6.922 1.00 49.19 176 ILE A O 1
#

Organism: NCBI:txid1033008

Foldseek 3Di:
DDDPPDPKDWAFDPDDDLVVDDPVVSVVQVPATKTWIWDAPRDPPFDDPVPAPDPGTHTPPDIDGPDDDDDVQNQLCVQVVQFFVGWDWDADPHQAIAIETATPDDDPDPVSLVVSLVVSCVRCVVVQVPDDPRHHDNDSLSYHHDDDDDDPDPDDPPDPPDCPVSVVVSSVVPPD